Protein AF-A0A2E9QKE5-F1 (afdb_monomer)

Sequence (75 aa):
MIKFFGLLSKKKKVKPATAVAIYVSLLKNVIHEGFIEIKDFINNNNNLDSNPNLSDADVDWFSNVIFLGNMKNLD

Radius of gyration: 20.62 Å; Cα contacts (8 Å, |Δi|>4): 20; chains: 1; bounding box: 40×34×58 Å

Mean predicted 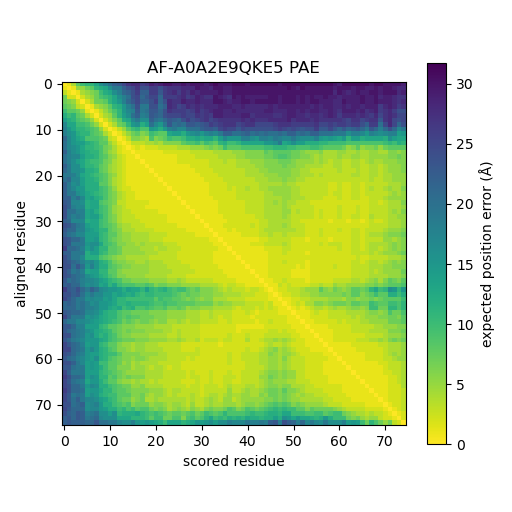aligned error: 8.53 Å

Secondary structure (DSSP, 8-state):
---GGGTT----PPPHHHHHHHHHHHHHHHHHHHHHHHHHHHHT-TTSSS-----GGGHHHHHHHHHHHHHHTT-

pLDDT: mean 85.63, std 14.03, range [44.47, 95.75]

Solvent-accessible surface area (backbone atoms only — not comparable to full-atom values): 4690 Å² 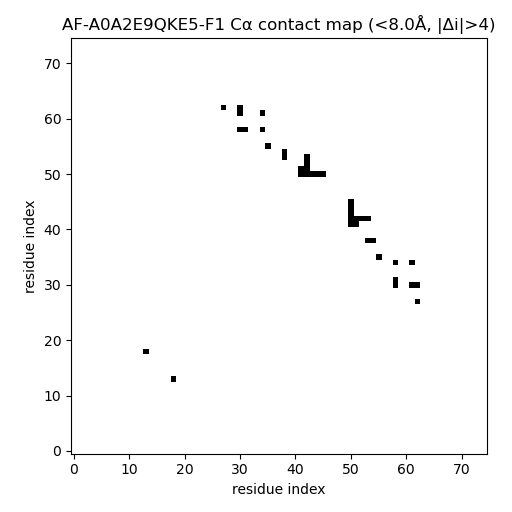total; per-residue (Å²): 134,84,83,60,76,71,80,70,64,71,70,75,76,77,52,68,68,57,52,51,51,52,50,53,51,50,52,52,49,51,47,61,60,49,41,55,56,51,40,53,52,56,50,67,42,84,88,50,99,62,74,77,72,71,51,84,82,47,49,62,60,53,49,50,53,53,50,54,55,53,54,64,73,72,113

Foldseek 3Di:
DDPCVVVPPPPPPDDPVNVVVVVVVVLLVCLLVVVVVVLVCQQPDPVDPDRPNDDSVCSVVSSVVVVVVVVVVVD

Structure (mmCIF, N/CA/C/O backbone):
data_AF-A0A2E9QKE5-F1
#
_entry.id   AF-A0A2E9QKE5-F1
#
loop_
_atom_site.group_PDB
_atom_site.id
_atom_site.type_symbol
_atom_site.label_atom_id
_atom_site.label_alt_id
_atom_site.label_comp_id
_atom_site.label_asym_id
_atom_site.label_entity_id
_atom_site.label_seq_id
_atom_site.pdbx_PDB_ins_code
_atom_site.Cartn_x
_atom_site.Cartn_y
_atom_site.Cartn_z
_atom_site.occupancy
_atom_site.B_iso_or_equiv
_atom_site.auth_seq_id
_atom_site.auth_comp_id
_atom_site.auth_asym_id
_atom_site.auth_atom_id
_atom_site.pdbx_PDB_model_num
ATOM 1 N N . MET A 1 1 ? 14.725 28.874 -43.363 1.00 44.47 1 MET A N 1
ATOM 2 C CA . MET A 1 1 ? 15.422 28.577 -42.089 1.00 44.47 1 MET A CA 1
ATOM 3 C C . MET A 1 1 ? 14.794 27.334 -41.476 1.00 44.47 1 MET A C 1
ATOM 5 O O . MET A 1 1 ? 13.650 27.391 -41.041 1.00 44.47 1 MET A O 1
ATOM 9 N N . ILE A 1 2 ? 15.483 26.194 -41.534 1.00 51.25 2 ILE A N 1
ATOM 10 C CA . ILE A 1 2 ? 14.963 24.916 -41.030 1.00 51.25 2 ILE A CA 1
ATOM 11 C C . ILE A 1 2 ? 15.127 24.903 -39.503 1.00 51.25 2 ILE A C 1
ATOM 13 O O . ILE A 1 2 ? 16.221 25.11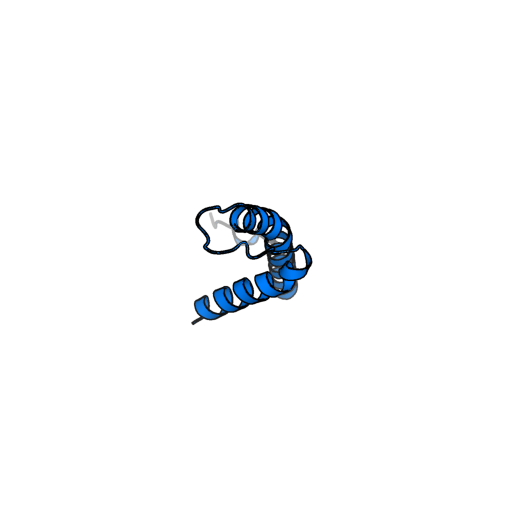9 -38.987 1.00 51.25 2 ILE A O 1
ATOM 17 N N . LYS A 1 3 ? 14.024 24.707 -38.773 1.00 50.00 3 LYS A N 1
ATOM 18 C CA . LYS A 1 3 ? 13.981 24.700 -37.303 1.00 50.00 3 LYS A CA 1
ATOM 19 C C . LYS A 1 3 ? 14.597 23.399 -36.758 1.00 50.00 3 LYS A C 1
ATOM 21 O O . LYS A 1 3 ? 13.890 22.426 -36.528 1.00 50.00 3 LYS A O 1
ATOM 26 N N . PHE A 1 4 ? 15.908 23.393 -36.508 1.00 57.00 4 PHE A N 1
ATOM 27 C CA . PHE A 1 4 ? 16.642 22.258 -35.911 1.00 57.00 4 PHE A CA 1
ATOM 28 C C . PHE A 1 4 ? 16.487 22.115 -34.382 1.00 57.00 4 PHE A C 1
ATOM 30 O O . PHE A 1 4 ? 17.048 21.198 -33.783 1.00 57.00 4 PHE A O 1
ATOM 37 N N . PHE A 1 5 ? 15.689 22.968 -33.736 1.00 56.69 5 PHE A N 1
ATOM 38 C CA . PHE A 1 5 ? 15.523 22.977 -32.27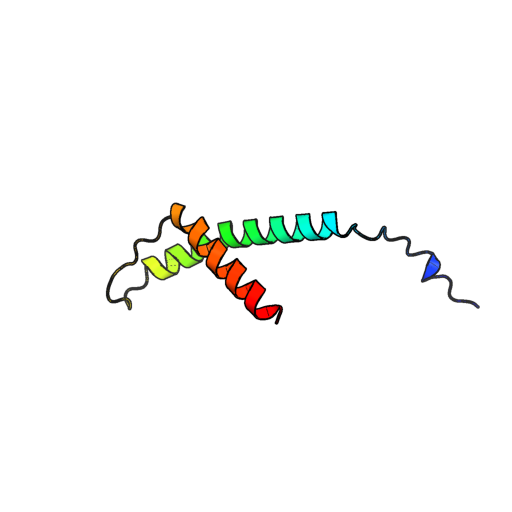8 1.00 56.69 5 PHE A CA 1
ATOM 39 C C . PHE A 1 5 ? 14.919 21.680 -31.695 1.00 56.69 5 PHE A C 1
ATOM 41 O O . PHE A 1 5 ? 15.123 21.396 -30.519 1.00 56.69 5 PHE A O 1
ATOM 48 N N . GLY A 1 6 ? 14.238 20.854 -32.502 1.00 55.25 6 GLY A N 1
ATOM 49 C CA . GLY A 1 6 ? 13.703 19.554 -32.066 1.00 55.25 6 GLY A CA 1
ATOM 50 C C . GLY A 1 6 ? 14.714 18.396 -32.083 1.00 55.25 6 GLY A C 1
ATOM 51 O O . GLY A 1 6 ? 14.602 17.478 -31.277 1.00 55.25 6 GLY A O 1
ATOM 52 N N . LEU A 1 7 ? 15.730 18.445 -32.954 1.00 57.00 7 LEU A N 1
ATOM 53 C CA . LEU A 1 7 ? 16.724 17.368 -33.126 1.00 57.00 7 LEU A CA 1
ATOM 54 C C . LEU A 1 7 ? 17.851 17.416 -32.079 1.00 57.00 7 LEU A C 1
ATOM 56 O O . LEU A 1 7 ? 18.536 16.421 -31.847 1.00 57.00 7 LEU A O 1
ATOM 60 N N . LEU A 1 8 ? 18.024 18.567 -31.423 1.00 55.72 8 LEU A N 1
ATOM 61 C CA . LEU A 1 8 ? 19.007 18.781 -30.356 1.00 55.72 8 LEU A CA 1
ATOM 62 C C . LEU A 1 8 ? 18.450 18.523 -28.952 1.00 55.72 8 LEU A C 1
ATOM 64 O O . LEU A 1 8 ? 19.221 18.497 -27.992 1.00 55.72 8 LEU A O 1
ATOM 68 N N . SER A 1 9 ? 17.147 18.259 -28.812 1.00 58.31 9 SER A 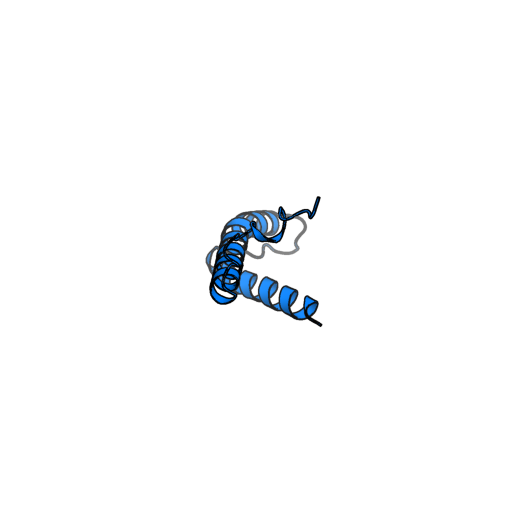N 1
ATOM 69 C CA . SER A 1 9 ? 16.570 17.779 -27.554 1.00 58.31 9 SER A CA 1
ATOM 70 C C . SER A 1 9 ? 16.941 16.306 -27.342 1.00 58.31 9 SER A C 1
ATOM 72 O O . SER A 1 9 ? 16.108 15.404 -27.367 1.00 58.31 9 SER A O 1
ATOM 74 N N . LYS A 1 10 ? 18.231 16.035 -27.116 1.00 59.81 10 LYS A N 1
ATOM 75 C CA . LYS A 1 10 ? 18.739 14.739 -26.648 1.00 59.81 10 LYS A CA 1
ATOM 76 C C . LYS A 1 10 ? 18.437 14.553 -25.158 1.00 59.81 10 LYS A C 1
ATOM 78 O O . LYS A 1 10 ? 19.300 14.085 -24.414 1.00 59.81 10 LYS A O 1
ATOM 83 N N . LYS A 1 11 ? 17.239 14.921 -24.678 1.00 64.19 11 LYS A N 1
ATOM 84 C CA . LYS A 1 11 ? 16.821 14.472 -23.346 1.00 64.19 11 LYS A CA 1
ATOM 85 C C . LYS A 1 11 ? 16.834 12.951 -23.399 1.00 64.19 11 LYS A C 1
ATOM 87 O O . LYS A 1 11 ? 16.086 12.340 -24.161 1.00 64.19 11 LYS A O 1
ATOM 92 N N . LYS A 1 12 ? 17.778 12.356 -22.669 1.00 68.12 12 LYS A N 1
ATOM 93 C CA . LYS A 1 12 ? 17.981 10.910 -22.632 1.00 68.12 12 LYS A CA 1
ATOM 94 C C . LYS A 1 12 ? 16.643 10.303 -22.218 1.00 68.12 12 LYS A C 1
ATOM 96 O O . LYS A 1 12 ? 16.170 10.580 -21.118 1.00 68.12 12 LYS A O 1
ATOM 101 N N . LYS A 1 13 ? 15.997 9.558 -23.121 1.00 76.00 13 LYS A N 1
ATOM 102 C CA . LYS A 1 13 ? 14.728 8.900 -22.804 1.00 76.00 13 LYS A CA 1
ATOM 103 C C . LYS A 1 13 ? 14.968 8.000 -21.594 1.00 76.00 13 LYS A C 1
ATOM 105 O O . LYS A 1 13 ? 15.930 7.228 -21.579 1.00 76.00 13 LYS A O 1
ATOM 110 N N . VAL A 1 14 ? 14.130 8.142 -20.573 1.00 83.88 14 VAL A N 1
ATOM 111 C CA . VAL A 1 14 ? 14.175 7.272 -19.397 1.00 83.88 14 VAL A CA 1
ATOM 112 C C . VAL A 1 14 ? 13.873 5.854 -19.873 1.00 83.88 14 VAL A C 1
ATOM 114 O O . VAL A 1 14 ? 12.939 5.640 -20.646 1.00 83.88 14 VAL A O 1
ATOM 117 N N . LYS A 1 15 ? 14.698 4.885 -19.467 1.00 92.38 15 LYS A N 1
ATOM 118 C CA . LYS A 1 15 ? 14.447 3.481 -19.806 1.00 92.38 15 LYS A CA 1
ATOM 119 C C . LYS A 1 15 ? 13.135 3.042 -19.140 1.00 92.38 15 LYS A C 1
ATOM 121 O O . LYS A 1 15 ? 12.930 3.414 -17.984 1.00 92.38 15 LYS A O 1
ATOM 126 N N . PRO A 1 16 ? 12.302 2.207 -19.787 1.00 91.19 16 PRO A N 1
ATOM 127 C CA . PRO A 1 16 ? 11.064 1.711 -19.182 1.00 91.19 16 PRO A CA 1
ATOM 128 C C . PRO A 1 16 ? 11.268 1.133 -17.776 1.00 91.19 16 PRO A C 1
ATOM 130 O O . PRO A 1 16 ? 10.544 1.498 -16.861 1.00 91.19 16 PRO A O 1
ATOM 133 N N . ALA A 1 17 ? 12.329 0.347 -17.562 1.00 92.56 17 ALA A N 1
ATOM 134 C CA . ALA A 1 17 ? 12.664 -0.198 -16.244 1.00 92.56 17 ALA A CA 1
ATOM 135 C C . ALA A 1 17 ? 12.888 0.885 -15.169 1.00 92.56 17 ALA A C 1
ATOM 137 O O . ALA A 1 17 ? 12.462 0.728 -14.030 1.00 92.56 17 ALA A O 1
ATOM 138 N N . THR A 1 18 ? 13.522 2.005 -15.530 1.00 93.88 18 THR A N 1
ATOM 139 C CA . THR A 1 18 ? 13.722 3.138 -14.615 1.00 93.88 18 THR A CA 1
ATOM 140 C C . THR A 1 18 ? 12.400 3.835 -14.311 1.00 93.88 18 THR A C 1
ATOM 142 O O . THR A 1 18 ? 12.152 4.181 -13.162 1.00 93.88 18 THR A O 1
ATOM 145 N N . ALA A 1 19 ? 11.538 4.012 -15.314 1.00 91.75 19 ALA A N 1
ATOM 146 C CA . ALA A 1 19 ? 10.216 4.598 -15.109 1.00 91.75 19 ALA A CA 1
ATOM 147 C C . ALA A 1 19 ? 9.347 3.722 -14.190 1.00 91.75 19 ALA A C 1
ATOM 149 O O . ALA A 1 19 ? 8.754 4.239 -13.249 1.00 91.75 19 ALA A O 1
ATOM 150 N N . VAL A 1 20 ? 9.348 2.402 -14.405 1.00 92.75 20 VAL A N 1
ATOM 151 C CA . VAL A 1 20 ? 8.649 1.429 -13.548 1.00 92.75 20 VAL A CA 1
ATOM 152 C C . VAL A 1 20 ? 9.190 1.471 -12.120 1.00 92.75 20 VAL A C 1
ATOM 154 O O . VAL A 1 20 ? 8.406 1.538 -11.180 1.00 92.75 20 VAL A O 1
ATOM 157 N N . ALA A 1 21 ? 10.513 1.494 -11.939 1.00 95.25 21 ALA A N 1
ATOM 158 C CA . ALA A 1 21 ? 11.117 1.571 -10.610 1.00 95.25 21 ALA A CA 1
ATOM 159 C C . ALA A 1 21 ? 10.722 2.856 -9.862 1.00 95.25 21 ALA A C 1
ATOM 161 O O . ALA A 1 21 ? 10.350 2.791 -8.692 1.00 95.25 21 ALA A O 1
ATOM 162 N N . ILE A 1 22 ? 10.751 4.009 -10.544 1.00 94.44 22 ILE A N 1
ATOM 163 C CA . ILE A 1 22 ? 10.311 5.292 -9.974 1.00 94.44 22 ILE A CA 1
ATOM 164 C C . ILE A 1 22 ? 8.831 5.222 -9.594 1.00 94.44 22 ILE A C 1
ATOM 166 O O . ILE A 1 22 ? 8.476 5.585 -8.477 1.00 94.44 22 ILE A O 1
ATOM 170 N N . TYR A 1 23 ? 7.982 4.718 -10.491 1.00 90.81 23 TYR A N 1
ATOM 171 C CA . TYR A 1 23 ? 6.547 4.597 -10.247 1.00 90.81 23 TYR A CA 1
ATOM 172 C C . TYR A 1 23 ? 6.245 3.717 -9.028 1.00 90.81 23 TYR A C 1
ATOM 174 O O . TYR A 1 23 ? 5.546 4.153 -8.119 1.00 90.81 23 TYR A O 1
ATOM 182 N N . VAL A 1 24 ? 6.825 2.515 -8.961 1.00 91.50 24 VAL A N 1
ATOM 183 C CA . VAL A 1 24 ? 6.617 1.585 -7.840 1.00 91.50 24 VAL A CA 1
ATOM 184 C C . VAL A 1 24 ? 7.135 2.173 -6.528 1.00 91.50 24 VAL A C 1
ATOM 186 O O . VAL A 1 24 ? 6.472 2.043 -5.502 1.00 91.50 24 VAL A O 1
ATOM 189 N N . SER A 1 25 ? 8.297 2.833 -6.539 1.00 94.38 25 SER A N 1
ATOM 190 C CA . SER A 1 25 ? 8.846 3.457 -5.330 1.00 94.38 25 SER A CA 1
ATOM 191 C C . SER A 1 25 ? 7.968 4.600 -4.830 1.00 94.38 25 SER A C 1
ATOM 193 O O . SER A 1 25 ? 7.716 4.692 -3.633 1.00 94.38 25 SER A O 1
ATOM 195 N N . LEU A 1 26 ? 7.492 5.462 -5.733 1.00 93.50 26 LEU A N 1
ATOM 196 C CA . LEU A 1 26 ? 6.598 6.560 -5.374 1.00 93.50 26 LEU A CA 1
ATOM 197 C C . LEU A 1 26 ? 5.268 6.032 -4.841 1.00 93.50 26 LEU A C 1
ATOM 199 O O . LEU A 1 26 ? 4.800 6.516 -3.817 1.00 93.50 26 LEU A O 1
ATOM 203 N N . LEU A 1 27 ? 4.695 5.016 -5.490 1.00 91.75 27 LEU A N 1
ATOM 204 C CA . LEU A 1 27 ? 3.448 4.400 -5.048 1.00 91.75 27 LEU A CA 1
ATOM 205 C C . LEU A 1 27 ? 3.582 3.823 -3.635 1.00 91.75 27 LEU A C 1
ATOM 207 O O . LEU A 1 27 ? 2.733 4.084 -2.790 1.00 91.75 27 LEU A O 1
ATOM 211 N N . LYS A 1 28 ? 4.672 3.100 -3.354 1.00 92.50 28 LYS A N 1
ATOM 212 C CA . LYS A 1 28 ? 4.951 2.571 -2.012 1.00 92.50 28 LYS A CA 1
ATOM 213 C C . LYS A 1 28 ? 5.059 3.678 -0.968 1.00 92.50 28 LYS A C 1
ATOM 215 O O . LYS A 1 28 ? 4.449 3.549 0.085 1.00 92.50 28 LYS A O 1
ATOM 220 N N . ASN A 1 29 ? 5.773 4.762 -1.269 1.00 93.50 29 ASN A N 1
ATOM 221 C CA . ASN A 1 29 ? 5.904 5.887 -0.342 1.00 93.50 29 ASN A CA 1
ATOM 222 C C . ASN A 1 29 ? 4.550 6.552 -0.073 1.00 93.50 29 ASN A C 1
ATOM 224 O O . ASN A 1 29 ? 4.206 6.783 1.076 1.00 93.50 29 ASN A O 1
ATOM 228 N N . VAL A 1 30 ? 3.754 6.804 -1.115 1.00 92.38 30 VAL A N 1
ATOM 229 C CA . VAL A 1 30 ? 2.411 7.386 -0.961 1.00 92.38 30 VAL A CA 1
ATOM 230 C C . VAL A 1 30 ? 1.510 6.489 -0.117 1.00 92.38 30 VAL A C 1
ATOM 232 O O . VAL A 1 30 ? 0.773 6.996 0.719 1.00 92.38 30 VAL A O 1
ATOM 235 N N . ILE A 1 31 ? 1.578 5.168 -0.301 1.00 94.12 31 ILE A N 1
ATOM 236 C CA . ILE A 1 31 ? 0.830 4.211 0.522 1.00 94.12 31 ILE A CA 1
ATOM 237 C C . ILE A 1 31 ? 1.287 4.287 1.980 1.00 94.12 31 ILE A C 1
ATOM 239 O O . ILE A 1 31 ? 0.441 4.371 2.859 1.00 94.12 31 ILE A O 1
ATOM 243 N N . HIS A 1 32 ? 2.596 4.272 2.240 1.00 92.62 32 HIS A N 1
ATOM 244 C CA . HIS A 1 32 ? 3.131 4.273 3.603 1.00 92.62 32 HIS A CA 1
ATOM 245 C C . HIS A 1 32 ? 2.774 5.556 4.364 1.00 92.62 32 HIS A C 1
ATOM 247 O O . HIS A 1 32 ? 2.249 5.487 5.470 1.00 92.62 32 HIS A O 1
ATOM 253 N N . GLU A 1 33 ? 2.992 6.715 3.742 1.00 91.56 33 GLU A N 1
ATOM 254 C CA . GLU A 1 33 ? 2.699 8.014 4.355 1.00 91.56 33 GLU A CA 1
ATOM 255 C C . GLU A 1 33 ? 1.185 8.266 4.440 1.00 91.56 33 GLU A C 1
ATOM 257 O O . GLU A 1 33 ? 0.672 8.691 5.472 1.00 91.56 33 GLU A O 1
ATOM 262 N N . GLY A 1 34 ? 0.442 7.958 3.373 1.00 91.69 34 GLY A N 1
ATOM 263 C CA . GLY A 1 34 ? -1.003 8.182 3.311 1.00 91.69 34 GLY A CA 1
ATOM 264 C C . GLY A 1 34 ? -1.806 7.237 4.203 1.00 91.69 34 GLY A C 1
ATOM 265 O O . GLY A 1 34 ? -2.879 7.605 4.680 1.00 91.69 34 GLY A O 1
ATOM 266 N N . PHE A 1 35 ? -1.296 6.030 4.470 1.00 94.44 35 PHE A N 1
ATOM 267 C CA . PHE A 1 35 ? -1.962 5.092 5.369 1.00 94.44 35 PHE A CA 1
ATOM 268 C C . PHE A 1 35 ? -2.064 5.643 6.790 1.00 94.44 35 PHE A C 1
ATOM 270 O O . PHE A 1 35 ? -3.098 5.447 7.415 1.00 94.44 35 PHE A O 1
ATOM 277 N N . ILE A 1 36 ? -1.052 6.364 7.285 1.00 92.50 36 ILE A N 1
ATOM 278 C CA . ILE A 1 36 ? -1.070 6.942 8.638 1.00 92.50 36 ILE A CA 1
ATOM 279 C C . ILE A 1 36 ? -2.276 7.878 8.800 1.00 92.50 36 ILE A C 1
ATOM 281 O O . ILE A 1 36 ? -3.056 7.717 9.736 1.00 92.50 36 ILE A O 1
ATOM 285 N N . GLU A 1 37 ? -2.478 8.790 7.847 1.00 93.31 37 GLU A N 1
ATOM 286 C CA . GLU A 1 37 ? -3.599 9.738 7.862 1.00 93.31 37 GLU A CA 1
ATOM 287 C C . GLU A 1 37 ? -4.957 9.026 7.764 1.00 93.31 37 GLU A C 1
ATOM 289 O O . GLU A 1 37 ? -5.881 9.323 8.522 1.00 93.31 37 GLU A O 1
ATOM 294 N N . ILE A 1 38 ? -5.079 8.047 6.863 1.00 93.25 38 ILE A N 1
ATOM 295 C CA . ILE A 1 38 ? -6.322 7.286 6.667 1.00 93.25 38 ILE A CA 1
ATO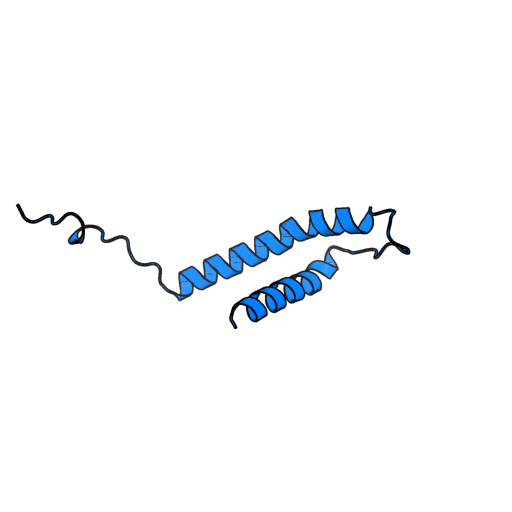M 296 C C . ILE A 1 38 ? -6.647 6.438 7.901 1.00 93.25 38 ILE A C 1
ATOM 298 O O . ILE A 1 38 ? -7.792 6.424 8.353 1.00 93.25 38 ILE A O 1
ATOM 302 N N . LYS A 1 39 ? -5.650 5.747 8.459 1.00 94.38 39 LYS A N 1
ATOM 303 C CA . LYS A 1 39 ? -5.757 4.955 9.689 1.00 94.38 39 LYS A CA 1
ATOM 304 C C . LYS A 1 39 ? -6.279 5.823 10.826 1.00 94.38 39 LYS A C 1
ATOM 306 O O . LYS A 1 39 ? -7.261 5.454 11.467 1.00 94.38 39 LYS A O 1
ATOM 311 N N . ASP A 1 40 ? -5.662 6.982 11.042 1.00 94.81 40 ASP A N 1
ATOM 312 C CA . ASP A 1 40 ? -6.048 7.896 12.114 1.00 94.81 40 ASP A CA 1
ATOM 313 C C . ASP A 1 40 ? -7.458 8.451 11.892 1.00 94.81 40 ASP A C 1
ATOM 315 O O . ASP A 1 40 ? -8.259 8.484 12.827 1.00 94.81 40 ASP A O 1
ATOM 319 N N . PHE A 1 41 ? -7.808 8.825 10.661 1.00 95.06 41 PHE A N 1
ATOM 320 C CA . PHE A 1 41 ? -9.157 9.279 10.329 1.00 95.06 41 PHE A CA 1
ATOM 321 C C . PHE A 1 41 ? -10.217 8.210 10.624 1.00 95.06 41 PHE A C 1
ATOM 323 O O . PHE A 1 41 ? -11.226 8.498 11.268 1.00 95.06 41 PHE A O 1
ATOM 330 N N . ILE A 1 42 ? -9.994 6.972 10.175 1.00 94.31 42 ILE A N 1
ATOM 331 C CA . ILE A 1 42 ? -10.955 5.877 10.337 1.00 94.31 42 ILE A CA 1
ATOM 332 C C . ILE A 1 42 ? -11.067 5.469 11.812 1.00 94.31 42 ILE A C 1
ATOM 334 O O . ILE A 1 42 ? -12.180 5.349 12.323 1.00 94.31 42 ILE A O 1
ATOM 338 N N . ASN A 1 43 ? -9.945 5.284 12.511 1.00 95.56 43 ASN A N 1
ATOM 339 C CA . ASN A 1 43 ? -9.947 4.860 13.915 1.00 95.56 43 ASN A CA 1
ATOM 340 C C . ASN A 1 43 ? -10.560 5.908 14.853 1.00 95.56 43 ASN A C 1
ATOM 342 O O . ASN A 1 43 ? -11.065 5.546 15.910 1.00 95.56 43 ASN A O 1
ATOM 346 N N . ASN A 1 44 ? -10.533 7.193 14.493 1.00 95.75 44 ASN A N 1
ATOM 347 C CA . ASN A 1 44 ? -11.145 8.263 15.288 1.00 95.75 44 ASN A CA 1
ATOM 348 C C . ASN A 1 44 ? -12.553 8.652 14.798 1.00 95.75 44 ASN A C 1
ATOM 350 O O . ASN A 1 44 ? -13.122 9.647 15.256 1.00 95.75 44 ASN A O 1
ATOM 354 N N . ASN A 1 45 ? -13.140 7.892 13.869 1.00 95.00 45 ASN A N 1
ATOM 355 C CA . ASN A 1 45 ? -14.480 8.161 13.368 1.00 95.00 45 ASN A CA 1
ATOM 356 C C . ASN A 1 45 ? -15.555 7.602 14.314 1.00 95.00 45 ASN A C 1
ATOM 358 O O . ASN A 1 45 ? -15.893 6.420 14.276 1.00 95.00 45 ASN A O 1
ATOM 362 N N . ASN A 1 46 ? -16.157 8.490 15.106 1.00 89.31 46 ASN A N 1
ATOM 363 C CA . ASN A 1 46 ? -17.221 8.153 16.061 1.00 89.31 46 ASN A CA 1
ATOM 364 C C . ASN A 1 46 ? -18.564 7.761 15.412 1.00 89.31 46 ASN A C 1
ATOM 366 O O . ASN A 1 46 ? -19.498 7.414 16.128 1.00 89.31 46 ASN A O 1
ATOM 370 N N . ASN A 1 47 ? -18.687 7.843 14.082 1.00 95.12 47 ASN A N 1
ATOM 371 C CA . ASN A 1 47 ? -19.895 7.425 13.362 1.00 95.12 47 ASN A CA 1
ATOM 372 C C . ASN A 1 47 ? -19.890 5.934 12.987 1.00 95.12 47 ASN A C 1
ATOM 374 O O . ASN A 1 47 ? -20.840 5.467 12.364 1.00 95.12 47 ASN A O 1
ATOM 378 N N . LEU A 1 48 ? -18.816 5.202 13.290 1.00 92.38 48 LEU A N 1
ATOM 379 C CA . LEU A 1 48 ? -18.741 3.761 13.069 1.00 92.38 48 LEU A CA 1
ATOM 380 C C . LEU A 1 48 ? -19.363 3.011 14.253 1.00 92.38 48 LEU A C 1
ATOM 382 O O . LEU A 1 48 ? -19.112 3.363 15.403 1.00 92.38 48 LEU A O 1
ATOM 386 N N . ASP A 1 49 ? -20.100 1.932 13.973 1.00 94.25 49 ASP A N 1
ATOM 387 C CA . ASP A 1 49 ? -20.683 1.064 15.012 1.00 94.25 49 ASP A CA 1
ATOM 388 C C . ASP A 1 49 ? -19.613 0.470 15.949 1.00 94.25 49 ASP A C 1
ATOM 390 O O . ASP A 1 49 ? -19.866 0.204 17.124 1.00 94.25 49 ASP A O 1
ATOM 394 N N . SER A 1 50 ? -18.399 0.267 15.429 1.00 95.12 50 SER A N 1
ATOM 395 C CA . SER A 1 50 ? -17.237 -0.214 16.173 1.00 95.12 50 SER A CA 1
ATOM 396 C C . SER A 1 50 ? -15.942 0.355 15.604 1.00 95.12 50 SER A C 1
ATOM 398 O O . SER A 1 50 ? -15.806 0.4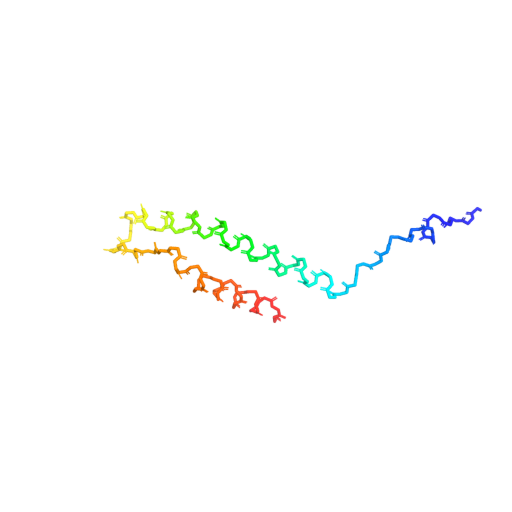91 14.386 1.00 95.12 50 SER A O 1
ATOM 400 N N . ASN A 1 51 ? -14.962 0.606 16.473 1.00 94.38 51 ASN A N 1
ATOM 401 C CA . ASN A 1 51 ? -13.626 1.019 16.056 1.00 94.38 51 ASN A CA 1
ATOM 402 C C . ASN A 1 51 ? -12.895 -0.146 15.355 1.00 94.38 51 ASN A C 1
ATOM 404 O O . ASN A 1 51 ? -12.801 -1.227 15.947 1.00 94.38 51 ASN A O 1
ATOM 408 N N . PRO A 1 52 ? -12.364 0.042 14.133 1.00 92.62 52 PRO A N 1
ATOM 409 C CA . PRO A 1 52 ? -11.651 -1.016 13.423 1.00 92.62 52 PRO A CA 1
ATOM 410 C C . PRO A 1 52 ? -10.257 -1.312 13.988 1.00 92.62 52 PRO A C 1
ATOM 412 O O . PRO A 1 52 ? -9.703 -2.356 13.662 1.00 92.62 52 PRO A O 1
ATOM 415 N N . ASN A 1 53 ? -9.709 -0.449 14.852 1.00 95.19 53 ASN A N 1
ATOM 416 C CA . ASN A 1 53 ? -8.400 -0.616 15.490 1.00 95.19 53 ASN A CA 1
ATOM 417 C C . ASN A 1 53 ? -7.270 -0.894 14.483 1.00 95.19 53 ASN A C 1
ATOM 419 O O . ASN A 1 53 ? -6.408 -1.739 14.725 1.00 95.19 53 ASN A O 1
ATOM 423 N N . LEU A 1 54 ? -7.278 -0.176 13.355 1.00 95.44 54 LEU A N 1
ATOM 424 C CA . LEU A 1 54 ? -6.244 -0.283 12.330 1.00 95.44 54 LEU A CA 1
ATOM 425 C C . LEU A 1 54 ? -4.873 0.068 12.920 1.00 95.44 54 LEU A C 1
ATOM 427 O O . LEU A 1 54 ? -4.723 1.053 13.647 1.00 95.44 54 LEU A O 1
ATOM 431 N N . SER A 1 55 ? -3.871 -0.724 12.578 1.00 95.69 55 SER A N 1
ATOM 432 C CA . SER A 1 55 ? -2.492 -0.623 13.040 1.00 95.69 55 SER A CA 1
ATOM 433 C C . SER A 1 55 ? -1.540 -0.415 11.867 1.00 95.69 55 SER A C 1
ATOM 435 O O . SER A 1 55 ? -1.894 -0.640 10.714 1.00 95.69 55 SER A O 1
ATOM 437 N N . ASP A 1 56 ? -0.295 -0.035 12.149 1.00 91.50 56 ASP A N 1
ATOM 438 C CA . ASP A 1 56 ? 0.724 0.134 11.102 1.00 91.50 56 ASP A CA 1
ATOM 439 C C . ASP A 1 56 ? 1.028 -1.183 10.364 1.00 91.50 56 ASP A C 1
ATOM 441 O O . ASP A 1 56 ? 1.475 -1.160 9.220 1.00 91.50 56 ASP A O 1
ATOM 445 N N . ALA A 1 57 ? 0.728 -2.337 10.975 1.00 91.94 57 ALA A N 1
ATOM 446 C CA . ALA A 1 57 ? 0.843 -3.643 10.328 1.00 91.94 57 ALA A CA 1
ATOM 447 C C . ALA A 1 57 ? -0.197 -3.853 9.209 1.00 91.94 57 ALA A C 1
ATOM 449 O O . ALA A 1 57 ? 0.010 -4.684 8.326 1.00 91.94 57 ALA A O 1
ATOM 450 N N . ASP A 1 58 ? -1.285 -3.079 9.198 1.00 94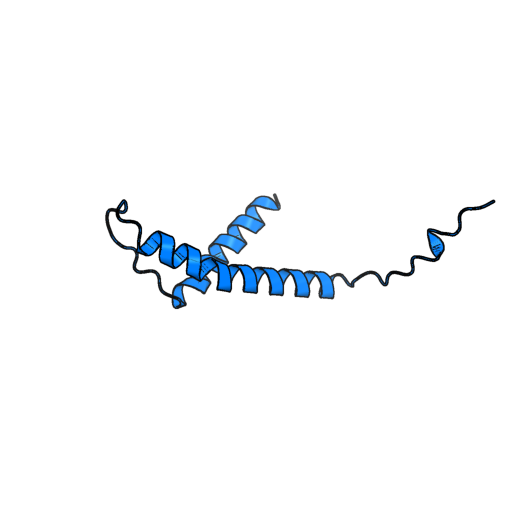.31 58 ASP A N 1
ATOM 451 C CA . ASP A 1 58 ? -2.353 -3.185 8.198 1.00 94.31 58 ASP A CA 1
ATOM 452 C C . ASP A 1 58 ? -2.032 -2.428 6.893 1.00 94.31 58 ASP A C 1
ATOM 454 O O . ASP A 1 58 ? -2.801 -2.482 5.926 1.00 94.31 58 ASP A O 1
ATOM 458 N N . VAL A 1 59 ? -0.866 -1.773 6.814 1.00 94.31 59 VAL A N 1
ATOM 459 C CA . VAL A 1 59 ? -0.392 -1.086 5.601 1.00 94.31 59 VAL A CA 1
ATOM 460 C C . VAL A 1 59 ? -0.257 -2.038 4.409 1.00 94.31 59 VAL A C 1
ATOM 462 O O . VAL A 1 59 ? -0.544 -1.656 3.272 1.00 94.31 59 VAL A O 1
ATOM 465 N N . ASP A 1 60 ? 0.111 -3.299 4.655 1.00 91.25 60 ASP A N 1
ATOM 466 C CA . ASP A 1 60 ? 0.231 -4.313 3.606 1.00 91.25 60 ASP A CA 1
ATOM 467 C C . ASP A 1 60 ? -1.141 -4.642 3.006 1.00 91.25 60 ASP A C 1
ATOM 469 O O . ASP A 1 60 ? -1.291 -4.710 1.782 1.00 91.25 60 ASP A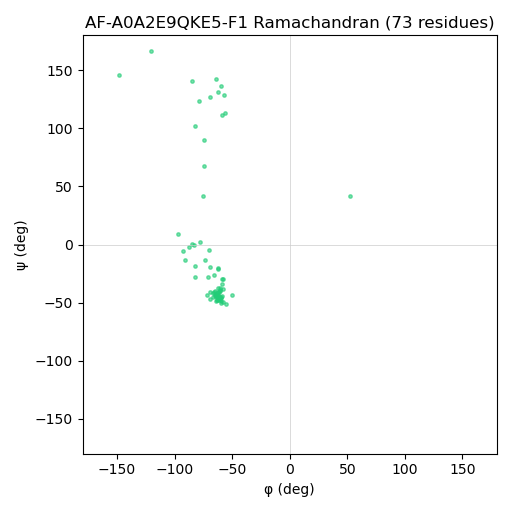 O 1
ATOM 473 N N . TRP A 1 61 ? -2.175 -4.767 3.842 1.00 91.50 61 TRP A N 1
ATOM 474 C CA . TRP A 1 61 ? -3.548 -4.950 3.372 1.00 91.50 61 TRP A CA 1
ATOM 475 C C . TRP A 1 61 ? -4.024 -3.740 2.560 1.00 91.50 61 TRP A C 1
ATOM 477 O O . TRP A 1 61 ? -4.553 -3.907 1.458 1.00 91.50 61 TRP A O 1
ATOM 487 N N . PHE A 1 62 ? -3.764 -2.525 3.045 1.00 91.31 62 PHE A N 1
ATOM 488 C CA . PHE A 1 62 ? -4.109 -1.299 2.324 1.00 91.31 62 PHE A CA 1
ATOM 489 C C . PHE A 1 62 ? -3.402 -1.216 0.962 1.00 91.31 62 PHE A C 1
ATOM 491 O O . PHE A 1 62 ? -4.016 -0.850 -0.044 1.00 91.31 62 PHE A O 1
ATOM 498 N N . SER A 1 63 ? -2.140 -1.647 0.886 1.00 92.06 63 SER A N 1
ATOM 499 C CA . SER A 1 63 ? -1.390 -1.690 -0.372 1.00 92.06 63 SER A CA 1
ATOM 500 C C . SER A 1 63 ? -2.045 -2.599 -1.422 1.00 92.06 63 SER A C 1
ATOM 502 O O . SER A 1 63 ? -2.116 -2.230 -2.598 1.00 92.06 63 SER A O 1
ATOM 504 N N . ASN A 1 64 ? -2.617 -3.734 -0.998 1.00 91.19 64 ASN A N 1
ATOM 505 C CA . ASN A 1 64 ? -3.352 -4.644 -1.879 1.00 91.19 64 ASN A CA 1
ATOM 506 C C . ASN A 1 64 ? -4.623 -3.992 -2.438 1.00 91.19 64 ASN A C 1
ATOM 508 O O . ASN A 1 64 ? -4.915 -4.152 -3.623 1.00 91.19 64 ASN A O 1
ATOM 512 N N . VAL A 1 65 ? -5.353 -3.220 -1.625 1.00 89.81 65 VAL A N 1
ATOM 513 C CA . VAL A 1 65 ? -6.547 -2.476 -2.068 1.00 89.81 65 VAL A CA 1
ATOM 514 C C . VAL A 1 65 ? -6.188 -1.475 -3.166 1.00 89.81 65 VAL A C 1
ATOM 516 O O . VAL A 1 65 ? -6.842 -1.440 -4.210 1.00 89.81 65 VAL A O 1
ATOM 519 N N . ILE A 1 66 ? -5.117 -0.701 -2.971 1.00 89.94 66 ILE A N 1
ATOM 520 C CA . ILE A 1 66 ? -4.637 0.262 -3.971 1.00 89.94 66 ILE A CA 1
ATOM 521 C C . ILE A 1 66 ? -4.206 -0.453 -5.252 1.00 89.94 66 ILE A C 1
ATOM 523 O O . ILE A 1 66 ? -4.555 -0.010 -6.349 1.00 89.94 66 ILE A O 1
ATOM 527 N N . PHE A 1 67 ? -3.484 -1.568 -5.142 1.00 88.44 67 PHE A N 1
ATOM 528 C CA . PHE A 1 67 ? -3.045 -2.330 -6.308 1.00 88.44 67 PHE A CA 1
ATOM 529 C C . PHE A 1 67 ? -4.229 -2.885 -7.111 1.00 88.44 67 PHE A C 1
ATOM 531 O O . PHE A 1 67 ? -4.299 -2.674 -8.322 1.00 88.44 67 PHE A O 1
ATOM 538 N N . LEU A 1 68 ? -5.202 -3.509 -6.440 1.00 89.75 68 LEU A N 1
ATOM 539 C CA . LEU A 1 68 ? -6.437 -3.999 -7.062 1.00 89.75 68 LEU A CA 1
ATOM 540 C C . LEU A 1 68 ? -7.219 -2.871 -7.746 1.00 89.75 68 LEU A C 1
ATOM 542 O O . LEU A 1 68 ? -7.664 -3.032 -8.882 1.00 89.75 68 LEU A O 1
ATOM 546 N N . GLY A 1 69 ? -7.348 -1.715 -7.088 1.00 89.56 69 GLY A N 1
ATOM 547 C CA . GLY A 1 69 ? -8.008 -0.540 -7.657 1.00 89.56 69 GLY A CA 1
ATOM 548 C C . GLY A 1 69 ? -7.313 -0.018 -8.915 1.00 89.56 69 GLY A C 1
ATOM 549 O O . GLY A 1 69 ? -7.981 0.306 -9.894 1.00 89.56 69 GLY A O 1
ATOM 550 N N . ASN A 1 70 ? -5.977 0.010 -8.929 1.00 86.19 70 ASN A N 1
ATOM 551 C CA . ASN A 1 70 ? -5.215 0.391 -10.118 1.00 86.19 70 ASN A CA 1
ATOM 552 C C . ASN A 1 70 ? -5.387 -0.624 -11.253 1.00 86.19 70 ASN A C 1
ATOM 554 O O . ASN A 1 70 ? -5.570 -0.201 -12.387 1.00 86.19 70 ASN A O 1
ATOM 558 N N . MET A 1 71 ? -5.389 -1.931 -10.964 1.00 86.81 71 MET A N 1
ATOM 559 C CA . MET A 1 71 ? -5.608 -2.958 -11.991 1.00 86.81 71 MET A CA 1
ATOM 560 C C . MET A 1 71 ? -6.987 -2.856 -12.639 1.00 86.81 71 MET A C 1
ATOM 562 O O . MET A 1 71 ? -7.081 -2.949 -13.855 1.00 86.81 71 MET A O 1
ATOM 566 N N . LYS A 1 72 ? -8.041 -2.596 -11.857 1.00 87.62 72 LYS A N 1
ATOM 567 C CA . LYS A 1 72 ? -9.394 -2.388 -12.398 1.00 87.62 72 LYS A CA 1
ATOM 568 C C . LYS A 1 72 ? -9.465 -1.222 -13.394 1.00 87.62 72 LYS A C 1
ATOM 570 O O . LYS A 1 72 ? -10.295 -1.241 -14.287 1.00 87.62 72 LYS A O 1
ATOM 575 N N . ASN A 1 73 ? -8.618 -0.207 -13.229 1.00 81.06 73 ASN A N 1
ATOM 576 C CA . ASN A 1 73 ? -8.572 0.957 -14.118 1.00 81.06 73 ASN A CA 1
ATOM 577 C C . ASN A 1 73 ? -7.697 0.737 -15.368 1.00 81.06 73 ASN A C 1
ATOM 579 O O . ASN A 1 73 ? -7.512 1.677 -16.141 1.00 81.06 73 ASN A O 1
ATOM 583 N N . LEU A 1 74 ? -7.095 -0.448 -15.528 1.00 77.25 74 LEU A N 1
ATOM 584 C CA . LEU A 1 74 ? -6.342 -0.824 -16.729 1.00 77.25 74 LEU A CA 1
ATOM 585 C C . LEU A 1 74 ? -7.217 -1.517 -17.786 1.00 77.25 74 LEU A C 1
ATOM 587 O O . LEU A 1 74 ? -6.755 -1.644 -18.922 1.00 77.25 74 LEU A O 1
ATOM 591 N N . ASP A 1 75 ? -8.428 -1.938 -17.409 1.00 56.16 75 ASP A N 1
ATOM 592 C CA . ASP A 1 75 ? -9.483 -2.424 -18.309 1.00 56.16 75 ASP A CA 1
ATOM 593 C C . ASP A 1 75 ? -10.278 -1.250 -18.912 1.00 56.16 75 ASP A C 1
ATOM 595 O O . ASP A 1 75 ? -10.633 -1.335 -20.113 1.00 56.16 75 ASP A O 1
#